Protein AF-A0AAE9J8Y3-F1 (afdb_monomer_lite)

Secondary structure (DSSP, 8-state):
-HHHHHHHHHHHHHHHHHHHTTS--SS-SSPPPPPPS----HHHHHHTS--------PPPPPP----S----GGGS-B-TTT--BPPPPPTT--TTSGGGG---EEE-TTT--EEEHHHHHHS-B-TTT--B-EE--

Radius of gyration: 31.89 Å; chains: 1; bounding box: 43×58×97 Å

Foldseek 3Di:
DVVVVVVVVVVVVVVVVVVVVVDPPPPPPDDPDDPDPDPADPVNVVPPPDPDDPPDPDDPDDPPPPPPPPPPLVNQQQALQPRHHDDDDDPPDDPPDPVVPQQFWWADPPPRGIHRPVRLVVVQADPVPRHGTGTDD

Structure (mmCIF, N/CA/C/O backbone):
data_AF-A0AAE9J8Y3-F1
#
_entry.id   AF-A0AAE9J8Y3-F1
#
loop_
_atom_site.group_PDB
_atom_site.id
_atom_site.type_symbol
_atom_site.label_atom_id
_atom_site.label_alt_id
_atom_site.label_comp_id
_atom_site.label_asym_id
_atom_site.label_entity_id
_atom_site.label_seq_id
_atom_site.pdbx_PDB_ins_code
_atom_site.Cartn_x
_atom_site.Cartn_y
_atom_site.Cartn_z
_atom_site.occupancy
_atom_site.B_iso_or_equiv
_atom_site.auth_seq_id
_atom_site.auth_comp_id
_atom_site.auth_asym_id
_atom_site.auth_atom_id
_atom_site.pdbx_PDB_model_num
ATOM 1 N N . MET A 1 1 ? -6.375 1.707 69.080 1.00 51.81 1 MET A N 1
ATOM 2 C CA . MET A 1 1 ? -6.000 1.671 67.647 1.00 51.81 1 MET A CA 1
ATOM 3 C C . MET A 1 1 ? -5.920 3.057 66.997 1.00 51.81 1 MET A C 1
ATOM 5 O O . MET A 1 1 ? -5.449 3.140 65.877 1.00 51.81 1 MET A O 1
ATOM 9 N N . GLU A 1 2 ? -6.289 4.149 67.676 1.00 51.41 2 GLU A N 1
ATOM 10 C CA . GLU A 1 2 ? -6.340 5.493 67.061 1.00 51.41 2 GLU A CA 1
ATOM 11 C C . GLU A 1 2 ? -4.981 6.212 66.965 1.00 51.41 2 GLU A C 1
ATOM 13 O O . GLU A 1 2 ? -4.792 7.070 66.106 1.00 51.41 2 GLU A O 1
ATOM 18 N N . LYS A 1 3 ? -4.003 5.838 67.804 1.00 56.31 3 LYS A N 1
ATOM 19 C CA . LYS A 1 3 ? -2.666 6.465 67.836 1.00 56.31 3 LYS A CA 1
ATOM 20 C C . LYS A 1 3 ? -1.824 6.169 66.585 1.00 56.31 3 LYS A C 1
ATOM 22 O O . LYS A 1 3 ? -1.035 7.005 66.171 1.00 56.31 3 LYS A O 1
ATOM 27 N N . ASN A 1 4 ? -2.038 5.012 65.955 1.00 57.34 4 ASN A N 1
ATOM 28 C CA . ASN A 1 4 ? -1.290 4.601 64.761 1.00 57.34 4 ASN A CA 1
ATOM 29 C C . ASN A 1 4 ? -1.776 5.315 63.488 1.00 57.34 4 ASN A C 1
ATOM 31 O O . ASN A 1 4 ? -0.993 5.526 62.571 1.00 57.34 4 ASN A O 1
ATOM 35 N N . LEU A 1 5 ? -3.052 5.714 63.440 1.00 57.72 5 LEU A N 1
ATOM 36 C CA . LEU A 1 5 ? -3.631 6.430 62.297 1.00 57.72 5 LEU A CA 1
ATOM 37 C C . LEU A 1 5 ? -3.144 7.883 62.220 1.00 57.72 5 LEU A C 1
ATOM 39 O O . LEU A 1 5 ? -2.864 8.372 61.131 1.00 57.72 5 LEU A O 1
ATOM 43 N N . HIS A 1 6 ? -2.986 8.545 63.370 1.00 59.19 6 HIS A N 1
ATOM 44 C CA . HIS A 1 6 ? -2.456 9.911 63.437 1.00 59.19 6 HIS A CA 1
ATOM 45 C C . HIS A 1 6 ? -0.973 9.962 63.038 1.00 59.19 6 HIS A C 1
ATOM 47 O O . HIS A 1 6 ? -0.586 10.815 62.251 1.00 59.19 6 HIS A O 1
ATOM 53 N N . SER A 1 7 ? -0.176 8.976 63.473 1.00 69.50 7 SER A N 1
ATOM 54 C CA . SER A 1 7 ? 1.237 8.858 63.079 1.00 69.50 7 SER A CA 1
ATOM 55 C C . SER A 1 7 ? 1.412 8.705 61.564 1.00 69.50 7 SER A C 1
ATOM 57 O O . SER A 1 7 ? 2.273 9.346 60.971 1.00 69.50 7 SER A O 1
ATOM 59 N N . ALA A 1 8 ? 0.571 7.888 60.921 1.00 73.81 8 ALA A N 1
ATOM 60 C CA . ALA A 1 8 ? 0.630 7.691 59.475 1.00 73.81 8 ALA A CA 1
ATOM 61 C C . ALA A 1 8 ? 0.223 8.955 58.698 1.00 73.81 8 ALA A C 1
ATOM 63 O O . ALA A 1 8 ? 0.839 9.283 57.686 1.00 73.81 8 ALA A O 1
ATOM 64 N N . ALA A 1 9 ? -0.788 9.687 59.175 1.00 78.00 9 ALA A N 1
ATOM 65 C CA . ALA A 1 9 ? -1.202 10.949 58.565 1.00 78.00 9 ALA A CA 1
ATOM 66 C C . ALA A 1 9 ? -0.095 12.016 58.643 1.00 78.00 9 ALA A C 1
ATOM 68 O O . ALA A 1 9 ? 0.169 12.697 57.650 1.00 78.00 9 ALA A O 1
ATOM 69 N N . ASP A 1 10 ? 0.600 12.106 59.779 1.00 80.00 10 ASP A N 1
ATOM 70 C CA . ASP A 1 10 ? 1.700 13.055 59.978 1.00 80.00 10 ASP A CA 1
ATOM 71 C C . ASP A 1 10 ? 2.908 12.734 59.082 1.00 80.00 10 ASP A C 1
ATOM 73 O O . ASP A 1 10 ? 3.530 13.633 58.506 1.00 80.00 10 ASP A O 1
ATOM 77 N N . GLU A 1 11 ? 3.219 11.449 58.897 1.00 81.38 11 GLU A N 1
ATOM 78 C CA . GLU A 1 11 ? 4.284 10.998 57.994 1.00 81.38 11 GLU A CA 1
ATOM 79 C C . GLU A 1 11 ? 3.963 11.293 56.523 1.00 81.38 11 GLU A C 1
ATOM 81 O O . GLU A 1 11 ? 4.821 11.797 55.791 1.00 81.38 11 GLU A O 1
ATOM 86 N N . ILE A 1 12 ? 2.717 11.060 56.098 1.00 84.69 12 ILE A N 1
ATOM 87 C CA . ILE A 1 12 ? 2.255 11.378 54.738 1.00 84.69 12 ILE A CA 1
ATOM 88 C C . ILE A 1 12 ? 2.316 12.891 54.492 1.00 84.69 12 ILE A C 1
ATOM 90 O O . ILE A 1 12 ? 2.825 13.332 53.458 1.00 84.69 12 ILE A O 1
ATOM 94 N N . GLN A 1 13 ? 1.874 13.704 55.453 1.00 84.19 13 GLN A N 1
ATOM 95 C CA . GLN A 1 13 ? 1.909 15.163 55.341 1.00 84.19 13 GLN A CA 1
ATOM 96 C C . GLN A 1 13 ? 3.350 15.698 55.261 1.00 84.19 13 GLN A C 1
ATOM 98 O O . GLN A 1 13 ? 3.654 16.634 54.507 1.00 84.19 13 GLN A O 1
ATOM 103 N N . LYS A 1 14 ? 4.274 15.074 55.995 1.00 86.06 14 LYS A N 1
ATOM 104 C CA . LYS A 1 14 ? 5.701 15.405 55.949 1.00 86.06 14 LYS A CA 1
ATOM 105 C C . LYS A 1 14 ? 6.338 15.024 54.608 1.00 86.06 14 LYS A C 1
ATOM 107 O O . LYS A 1 14 ? 7.130 15.798 54.066 1.00 86.06 14 LYS A O 1
ATOM 112 N N . ALA A 1 15 ? 5.965 13.880 54.038 1.00 83.31 15 ALA A N 1
ATOM 113 C CA . ALA A 1 15 ? 6.430 13.473 52.714 1.00 83.31 15 ALA A CA 1
ATOM 114 C C . ALA A 1 15 ? 5.927 14.433 51.622 1.00 83.31 15 ALA A C 1
ATOM 116 O O . ALA A 1 15 ? 6.715 14.898 50.798 1.00 83.31 15 ALA A O 1
ATOM 117 N N . LEU A 1 16 ? 4.644 14.806 51.661 1.00 83.50 16 LEU A N 1
ATOM 118 C CA . LEU A 1 16 ? 4.046 15.727 50.691 1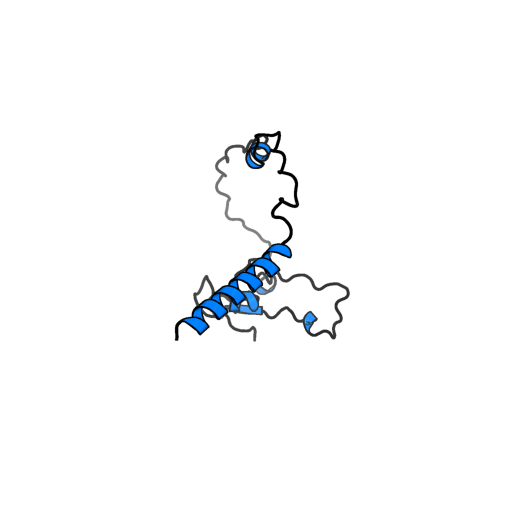.00 83.50 16 LEU A CA 1
ATOM 119 C C . LEU A 1 16 ? 4.668 17.125 50.745 1.00 83.50 16 LEU A C 1
ATOM 121 O O . LEU A 1 16 ? 5.009 17.680 49.703 1.00 83.50 16 LEU A O 1
ATOM 125 N N . SER A 1 17 ? 4.882 17.676 51.942 1.00 82.19 17 SER A N 1
ATOM 126 C CA . SER A 1 17 ? 5.546 18.981 52.089 1.00 82.19 17 SER A CA 1
ATOM 127 C C . SER A 1 17 ? 6.996 18.966 51.592 1.00 82.19 17 SER A C 1
ATOM 129 O O . SER A 1 17 ? 7.428 19.920 50.945 1.00 82.19 17 SER A O 1
ATOM 131 N N . SER A 1 18 ? 7.721 17.862 51.803 1.00 82.00 18 SER A N 1
ATOM 132 C CA . SER A 1 18 ? 9.089 17.697 51.292 1.00 82.00 18 SER A CA 1
ATOM 133 C C . SER A 1 18 ? 9.133 17.619 49.762 1.00 82.00 18 SER A C 1
ATOM 135 O O . SER A 1 18 ? 10.025 18.195 49.146 1.00 82.00 18 SER A O 1
ATOM 137 N N . VAL A 1 19 ? 8.162 16.947 49.135 1.00 80.69 19 VAL A N 1
ATOM 138 C CA . VAL A 1 19 ? 8.073 16.839 47.669 1.00 80.69 19 VAL A CA 1
ATOM 139 C C . VAL A 1 19 ? 7.649 18.164 47.041 1.00 80.69 19 VAL A C 1
ATOM 141 O O . VAL A 1 19 ? 8.230 18.573 46.041 1.00 80.69 19 VAL A O 1
ATOM 144 N N . MET A 1 20 ? 6.686 18.874 47.636 1.00 78.56 20 MET A N 1
ATOM 145 C CA . MET A 1 20 ? 6.228 20.168 47.115 1.00 78.56 20 MET A CA 1
ATOM 146 C C . MET A 1 20 ? 7.336 21.227 47.097 1.00 78.56 20 MET A C 1
ATOM 148 O O . MET A 1 20 ? 7.366 22.040 46.180 1.00 78.56 20 MET A O 1
ATOM 152 N N . ALA A 1 21 ? 8.268 21.189 48.053 1.00 74.31 21 ALA A N 1
ATOM 153 C CA . ALA A 1 21 ? 9.429 22.083 48.078 1.00 74.31 21 ALA A CA 1
ATOM 154 C C . ALA A 1 21 ? 10.449 21.809 46.952 1.00 74.31 21 ALA A C 1
ATOM 156 O O . ALA A 1 21 ? 11.282 22.665 46.660 1.00 74.31 21 ALA A O 1
ATOM 157 N N . LEU A 1 22 ? 10.399 20.624 46.333 1.00 74.56 22 LEU A N 1
ATOM 158 C CA . LEU A 1 22 ? 11.269 20.221 45.224 1.00 74.56 22 LEU A CA 1
ATOM 159 C C . LEU A 1 22 ? 10.625 20.451 43.854 1.00 74.56 22 LEU A C 1
ATOM 161 O O . LEU A 1 22 ? 11.301 20.320 42.832 1.00 74.56 22 LEU A O 1
ATOM 165 N N . LEU A 1 23 ? 9.330 20.774 43.814 1.00 75.00 23 LEU A N 1
ATOM 166 C CA . LEU A 1 23 ? 8.663 21.087 42.562 1.00 75.00 23 LEU A CA 1
ATOM 167 C C . LEU A 1 23 ? 9.115 22.478 42.100 1.00 75.00 23 LEU A C 1
ATOM 169 O O . LEU A 1 23 ? 9.025 23.435 42.871 1.00 75.00 23 LEU A O 1
ATOM 173 N N . PRO A 1 24 ? 9.607 22.615 40.857 1.00 70.81 24 PRO A N 1
ATOM 174 C CA . PRO A 1 24 ? 9.958 23.917 40.315 1.00 70.81 24 PRO A CA 1
ATOM 175 C C . PRO A 1 24 ? 8.725 24.822 40.376 1.00 70.81 24 PRO A C 1
ATOM 177 O O . PRO A 1 24 ? 7.627 24.396 40.007 1.00 70.81 24 PRO A O 1
ATOM 180 N N . ASN A 1 25 ? 8.914 26.046 40.885 1.00 66.75 25 ASN A N 1
ATOM 181 C CA . ASN A 1 25 ? 7.862 27.053 41.013 1.00 66.75 25 ASN A CA 1
ATOM 182 C C . ASN A 1 25 ? 7.005 27.068 39.745 1.00 66.75 25 ASN A C 1
ATOM 184 O O . ASN A 1 25 ? 7.537 27.128 38.637 1.00 66.75 25 ASN A O 1
ATOM 188 N N . SER A 1 26 ? 5.683 27.032 39.911 1.00 62.16 26 SER A N 1
ATOM 189 C CA . SER A 1 26 ? 4.695 27.032 38.826 1.00 62.16 26 SER A CA 1
ATOM 190 C C . SER A 1 26 ? 4.622 28.372 38.081 1.00 62.16 26 SER A C 1
ATOM 192 O O . SER A 1 26 ? 3.558 28.761 37.598 1.00 62.16 26 SER A O 1
ATOM 194 N N . GLU A 1 27 ? 5.723 29.117 38.026 1.00 66.50 27 GLU A N 1
ATOM 195 C CA . GLU A 1 27 ? 5.860 30.201 37.078 1.00 66.50 27 GLU A CA 1
ATOM 196 C C . GLU A 1 27 ? 6.043 29.575 35.696 1.00 66.50 27 GLU A C 1
ATOM 198 O O . GLU A 1 27 ? 6.907 28.711 35.510 1.00 66.50 27 GLU A O 1
ATOM 203 N N . PRO A 1 28 ? 5.213 29.950 34.711 1.00 65.06 28 PRO A N 1
ATOM 204 C CA . PRO A 1 28 ? 5.388 29.450 33.364 1.00 65.06 28 PRO A CA 1
ATOM 205 C C . PRO A 1 28 ? 6.797 29.820 32.892 1.00 65.06 28 PRO A C 1
ATOM 207 O O . PRO A 1 28 ? 7.128 30.992 32.737 1.00 65.06 28 PRO A O 1
ATOM 210 N N . SER A 1 29 ? 7.617 28.797 32.637 1.00 66.94 29 SER A N 1
ATOM 211 C CA . SER A 1 29 ? 8.993 28.911 32.127 1.00 66.94 29 SER A CA 1
ATOM 212 C C . SER A 1 29 ? 9.094 29.711 30.822 1.00 66.94 29 SER A C 1
ATOM 214 O O . SER A 1 29 ? 10.196 30.064 30.402 1.00 66.94 29 SER A O 1
ATOM 216 N N . LEU A 1 30 ? 7.966 29.971 30.161 1.00 69.12 30 LEU A N 1
ATOM 217 C CA . LEU A 1 30 ? 7.897 30.636 28.877 1.00 69.12 30 LEU A CA 1
ATOM 218 C C . LEU A 1 30 ? 7.054 31.910 28.992 1.00 69.12 30 LEU A C 1
ATOM 220 O O . LEU A 1 30 ? 5.952 31.869 29.548 1.00 69.12 30 LEU A O 1
ATOM 224 N N . PRO A 1 31 ? 7.529 33.037 28.432 1.00 76.06 31 PRO A N 1
ATOM 225 C CA . PRO A 1 31 ? 6.740 34.255 28.382 1.00 76.06 31 PRO A CA 1
ATOM 226 C C . PRO A 1 31 ? 5.428 34.010 27.617 1.00 76.06 31 PRO A C 1
ATOM 228 O O . PRO A 1 31 ? 5.415 33.234 26.652 1.00 76.06 31 PRO A O 1
ATOM 231 N N . PRO A 1 32 ? 4.328 34.692 27.989 1.00 73.50 32 PRO A N 1
ATOM 232 C CA . PRO A 1 32 ? 3.073 34.615 27.256 1.00 73.50 32 PRO A CA 1
ATOM 233 C C . PRO A 1 32 ? 3.299 34.899 25.772 1.00 73.50 32 PRO A C 1
ATOM 235 O O . PRO A 1 32 ? 3.885 35.919 25.392 1.00 73.50 32 PRO A O 1
ATOM 238 N N . ARG A 1 33 ? 2.835 33.980 24.922 1.00 72.06 33 ARG A N 1
ATOM 239 C CA . ARG A 1 33 ? 2.942 34.114 23.470 1.00 72.06 33 ARG A CA 1
ATOM 240 C C . ARG A 1 33 ? 2.265 35.419 23.049 1.00 72.06 33 ARG A C 1
ATOM 242 O O . ARG A 1 33 ? 1.072 35.598 23.287 1.00 72.06 33 ARG A O 1
ATOM 249 N N . ARG A 1 34 ? 3.016 36.330 22.418 1.00 73.31 34 ARG A N 1
ATOM 250 C CA . ARG A 1 34 ? 2.431 37.552 21.849 1.00 73.31 34 ARG A CA 1
ATOM 251 C C . ARG A 1 34 ? 1.350 37.160 20.835 1.00 73.31 34 ARG A C 1
ATOM 253 O O . ARG A 1 34 ? 1.610 36.280 20.008 1.00 73.31 34 ARG A O 1
ATOM 260 N N . PRO A 1 35 ? 0.160 37.783 20.877 1.00 67.31 35 PRO A N 1
ATOM 261 C CA . PRO A 1 35 ? -0.849 37.545 19.860 1.00 67.31 35 PRO A CA 1
ATOM 262 C C . PRO A 1 35 ? -0.297 37.958 18.492 1.00 67.31 35 PRO A C 1
ATOM 264 O O . PRO A 1 35 ? 0.403 38.965 18.367 1.00 67.31 35 PRO A O 1
ATOM 267 N N . SER A 1 36 ? -0.609 37.158 17.473 1.00 63.34 36 SER A N 1
ATOM 268 C CA . SER A 1 36 ? -0.350 37.489 16.072 1.00 63.34 36 SER A CA 1
ATOM 269 C C . SER A 1 36 ? -0.917 38.878 15.760 1.00 63.34 36 SER A C 1
ATOM 271 O O . SER A 1 36 ? -2.102 39.117 15.989 1.00 63.34 36 SER A O 1
ATOM 273 N N . SER A 1 37 ? -0.094 39.799 15.245 1.00 66.62 37 SER A N 1
ATOM 274 C CA . SER A 1 37 ? -0.564 41.126 14.812 1.00 6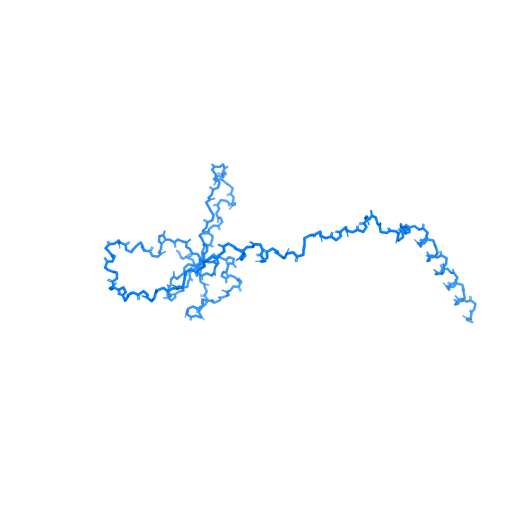6.62 37 SER A CA 1
ATOM 275 C C . SER A 1 37 ? -1.468 41.041 13.579 1.00 66.62 37 SER A C 1
ATOM 277 O O . SER A 1 37 ? -2.260 41.946 13.316 1.00 66.62 37 SER A O 1
ATOM 279 N N . THR A 1 38 ? -1.379 39.941 12.833 1.00 64.06 38 THR A N 1
ATOM 280 C CA . THR A 1 38 ? -2.168 39.685 11.637 1.00 64.06 38 THR A CA 1
ATOM 281 C C . THR A 1 38 ? -3.375 38.818 11.989 1.00 64.06 38 THR A C 1
ATOM 283 O O . THR A 1 38 ? -3.252 37.702 12.493 1.00 64.06 38 THR A O 1
ATOM 286 N N . LYS A 1 39 ? -4.571 39.357 11.720 1.00 69.00 39 LYS A N 1
ATOM 287 C CA . LYS A 1 39 ? -5.867 38.670 11.878 1.00 69.00 39 LYS A CA 1
ATOM 288 C C . LYS A 1 39 ? -6.206 37.745 10.701 1.00 69.00 39 LYS A C 1
ATOM 290 O O . LYS A 1 39 ? -7.300 37.197 10.664 1.00 69.00 39 LYS A O 1
ATOM 295 N N . CYS A 1 40 ? -5.307 37.607 9.730 1.00 70.50 40 CYS A N 1
ATOM 296 C CA . CYS A 1 40 ? -5.533 36.780 8.553 1.00 70.50 40 CYS A CA 1
ATOM 297 C C . CYS A 1 40 ? -5.070 35.358 8.845 1.00 70.50 40 CYS A C 1
ATOM 299 O O . CYS A 1 40 ? -3.916 35.139 9.223 1.00 70.50 40 CYS A O 1
ATOM 301 N N . SER A 1 41 ? -5.959 34.390 8.659 1.00 79.44 41 SER A N 1
ATOM 302 C CA . SER A 1 41 ? -5.561 32.990 8.693 1.00 79.44 41 SER A CA 1
ATOM 303 C C . SER A 1 41 ? -4.692 32.667 7.473 1.00 79.44 41 SER A C 1
ATOM 305 O O . SER A 1 41 ? -4.776 33.327 6.435 1.00 79.44 41 SER A O 1
ATOM 307 N N . ALA A 1 42 ? -3.881 31.610 7.560 1.00 74.38 42 ALA A N 1
ATOM 308 C CA . ALA A 1 42 ? -3.135 31.110 6.402 1.00 74.38 42 ALA A CA 1
ATOM 309 C C . ALA A 1 42 ? -4.065 30.821 5.206 1.00 74.38 42 ALA A C 1
ATOM 311 O O . ALA A 1 42 ? -3.698 31.046 4.057 1.00 74.38 42 ALA A O 1
ATOM 312 N N . ARG A 1 43 ? -5.304 30.388 5.482 1.00 76.75 43 ARG A N 1
ATOM 313 C CA . ARG A 1 43 ? -6.340 30.168 4.470 1.00 76.75 43 ARG A CA 1
ATOM 314 C C . ARG A 1 43 ? -6.733 31.466 3.755 1.00 76.75 43 ARG A C 1
ATOM 316 O O . ARG A 1 43 ? -6.889 31.441 2.539 1.00 76.75 43 ARG A O 1
ATOM 323 N N . ASP A 1 44 ? -6.840 32.584 4.471 1.00 76.19 44 ASP A N 1
ATOM 324 C CA . ASP A 1 44 ? -7.184 33.885 3.876 1.00 76.19 44 ASP A CA 1
ATOM 325 C C . ASP A 1 44 ? -6.071 34.397 2.952 1.00 76.19 44 ASP A C 1
ATOM 327 O O . ASP A 1 44 ? -6.352 34.897 1.866 1.00 76.19 44 ASP A O 1
ATOM 331 N N . VAL A 1 45 ? -4.806 34.210 3.350 1.00 77.44 45 VAL A N 1
ATOM 332 C CA . VAL A 1 45 ? -3.633 34.575 2.534 1.00 77.44 45 VAL A CA 1
ATOM 333 C C . VAL A 1 45 ? -3.538 33.716 1.273 1.00 77.44 45 VAL A C 1
ATOM 335 O O . VAL A 1 45 ? -3.240 34.223 0.198 1.00 77.44 45 VAL A O 1
ATOM 338 N N . MET A 1 46 ? -3.811 32.414 1.375 1.00 77.06 46 MET A N 1
ATOM 339 C CA . MET A 1 46 ? -3.774 31.534 0.203 1.00 77.06 46 MET A CA 1
ATOM 340 C C . MET A 1 46 ? -4.920 31.825 -0.774 1.00 77.06 46 MET A C 1
ATOM 342 O O . MET A 1 46 ? -4.728 31.765 -1.986 1.00 77.06 46 MET A O 1
ATOM 346 N N . ASN A 1 47 ? -6.098 32.193 -0.269 1.00 74.50 47 ASN A N 1
ATOM 347 C CA . ASN A 1 47 ? -7.268 32.442 -1.108 1.00 74.50 47 ASN A CA 1
ATOM 348 C C . ASN A 1 47 ? -7.292 33.839 -1.754 1.00 74.50 47 ASN A C 1
ATOM 350 O O . ASN A 1 47 ? -8.039 34.030 -2.712 1.00 74.50 47 ASN A O 1
ATOM 354 N N . SER A 1 48 ? -6.491 34.811 -1.297 1.00 72.31 48 SER A N 1
ATOM 355 C CA . SER A 1 48 ? -6.525 36.186 -1.832 1.00 72.31 48 SER A CA 1
ATOM 356 C C . SER A 1 48 ? -6.074 36.301 -3.293 1.00 72.31 48 SER A C 1
ATOM 358 O O . SER A 1 48 ? -6.454 37.251 -3.978 1.00 72.31 48 SER A O 1
ATOM 360 N N . HIS A 1 49 ? -5.287 35.341 -3.785 1.00 65.00 49 HIS A N 1
ATOM 361 C CA . HIS A 1 49 ? -4.740 35.347 -5.149 1.00 65.00 49 HIS A CA 1
ATOM 362 C C . HIS A 1 49 ? -5.293 34.234 -6.045 1.00 65.00 49 HIS A C 1
ATOM 364 O O . HIS A 1 49 ? -5.003 34.200 -7.241 1.00 65.00 49 HIS A O 1
ATOM 370 N N . ILE A 1 50 ? -6.118 33.342 -5.497 1.00 69.62 50 ILE A N 1
ATOM 371 C CA . ILE A 1 50 ? -6.682 32.219 -6.238 1.00 69.62 50 ILE A CA 1
ATOM 372 C C . ILE A 1 50 ? -7.936 32.697 -6.986 1.00 69.62 50 ILE A C 1
ATOM 374 O O . ILE A 1 50 ? -9.060 32.653 -6.492 1.00 69.62 50 ILE A O 1
ATOM 378 N N . ARG A 1 51 ? -7.744 33.173 -8.219 1.00 67.25 51 ARG A N 1
ATOM 379 C CA . ARG A 1 51 ? -8.827 33.281 -9.206 1.00 67.25 51 ARG A CA 1
ATOM 380 C C . ARG A 1 51 ? -8.938 31.947 -9.937 1.00 67.25 51 ARG A C 1
ATOM 382 O O . ARG A 1 51 ? -8.338 31.767 -10.992 1.00 67.25 51 ARG A O 1
ATOM 389 N N . LEU A 1 52 ? -9.660 30.989 -9.351 1.00 68.00 52 LEU A N 1
ATOM 390 C CA . LEU A 1 52 ? -10.027 29.775 -10.082 1.00 68.00 52 LEU A CA 1
ATOM 391 C C . LEU A 1 52 ? -11.023 30.176 -11.164 1.00 68.00 52 LEU A C 1
ATOM 393 O O . LEU A 1 52 ? -12.171 30.503 -10.868 1.00 68.00 52 LEU A O 1
ATOM 397 N N . GLU A 1 53 ? -10.572 30.168 -12.414 1.00 71.19 53 GLU A N 1
ATOM 398 C CA . GLU A 1 53 ? -11.473 30.262 -13.554 1.00 71.19 53 GLU A CA 1
ATOM 399 C C . GLU A 1 53 ? -12.534 29.151 -13.438 1.00 71.19 53 GLU A C 1
ATOM 401 O O . GLU A 1 53 ? -12.182 27.989 -13.188 1.00 71.19 53 GLU A O 1
ATOM 406 N N . PRO A 1 54 ? -13.834 29.468 -13.594 1.00 64.62 54 PRO A N 1
ATOM 407 C CA . PRO A 1 54 ? -14.880 28.458 -13.605 1.00 64.62 54 PRO A CA 1
ATOM 408 C C . PRO A 1 54 ? -14.544 27.405 -14.657 1.00 64.62 54 PRO A C 1
ATOM 410 O O . PRO A 1 54 ? -14.281 27.749 -15.814 1.00 64.62 54 PRO A O 1
ATOM 413 N N . ARG A 1 55 ? -14.533 26.121 -14.265 1.00 63.31 55 ARG A N 1
ATOM 414 C CA . ARG A 1 55 ? -14.276 25.012 -15.192 1.00 63.31 55 ARG A CA 1
ATOM 415 C C . ARG A 1 55 ? -15.207 25.164 -16.391 1.00 63.31 55 ARG A C 1
ATOM 417 O O . ARG A 1 55 ? -16.414 24.959 -16.277 1.00 63.31 55 ARG A O 1
ATOM 424 N N . ARG A 1 56 ? -14.648 25.518 -17.550 1.00 62.41 56 ARG A N 1
ATOM 425 C CA . ARG A 1 56 ? -15.362 25.385 -18.817 1.00 62.41 56 ARG A CA 1
ATOM 426 C C . ARG A 1 56 ? -15.641 23.900 -18.974 1.00 62.41 56 ARG A C 1
ATOM 428 O O . ARG A 1 56 ? -14.705 23.109 -18.888 1.00 62.41 56 ARG A O 1
ATOM 435 N N . TYR A 1 57 ? -16.910 23.534 -19.143 1.00 59.91 57 TYR A N 1
ATOM 436 C CA . TYR A 1 57 ? -17.305 22.167 -19.460 1.00 59.91 57 TYR A CA 1
ATOM 437 C C . TYR A 1 57 ? -16.408 21.663 -20.592 1.00 59.91 57 TYR A C 1
ATOM 439 O O . TYR A 1 57 ? -16.435 22.199 -21.703 1.00 59.91 57 TYR A O 1
ATOM 447 N N . SER A 1 58 ? -15.539 20.703 -20.279 1.00 61.84 58 SER A N 1
ATOM 448 C CA . SER A 1 58 ? -14.666 20.078 -21.259 1.00 61.84 58 SER A CA 1
ATOM 449 C C . SER A 1 58 ? -15.553 19.456 -22.331 1.00 61.84 58 SER A C 1
ATOM 451 O O . SER A 1 58 ? -16.545 18.795 -22.016 1.00 61.84 58 SER A O 1
ATOM 453 N N . ARG A 1 59 ? -15.211 19.663 -23.609 1.00 64.31 59 ARG A N 1
ATOM 454 C CA . ARG A 1 59 ? -15.799 18.850 -24.680 1.00 64.31 59 ARG A CA 1
ATOM 455 C C . ARG A 1 59 ? -15.584 17.370 -24.337 1.00 64.31 59 ARG A C 1
ATOM 457 O O . ARG A 1 59 ? -14.543 17.058 -23.755 1.00 64.31 59 ARG A O 1
ATOM 464 N N . PRO A 1 60 ? -16.511 16.471 -24.711 1.00 60.25 60 PRO A N 1
ATOM 465 C CA . PRO A 1 60 ? -16.263 15.041 -24.611 1.00 60.25 60 PRO A CA 1
ATOM 466 C C . PRO A 1 60 ? -14.937 14.737 -25.311 1.00 60.25 60 PRO A C 1
ATOM 468 O O . PRO A 1 60 ? -14.794 15.018 -26.504 1.00 60.25 60 PRO A O 1
ATOM 471 N N . CYS A 1 61 ? -13.949 14.242 -24.564 1.00 52.81 61 CYS A N 1
ATOM 472 C CA . CYS A 1 61 ? -12.749 13.701 -25.180 1.00 52.81 61 CYS A CA 1
ATOM 473 C C . CYS A 1 61 ? -13.190 12.541 -26.082 1.00 52.81 61 CYS A C 1
ATOM 475 O O . CYS A 1 61 ? -13.938 11.678 -25.609 1.00 52.81 61 CYS A O 1
ATOM 477 N N . PRO A 1 62 ? -12.760 12.482 -27.354 1.00 60.44 62 PRO A N 1
ATOM 478 C CA . PRO A 1 62 ? -12.825 11.223 -28.078 1.00 60.44 62 PRO A CA 1
ATOM 479 C C . PRO A 1 62 ? -12.037 10.171 -27.278 1.00 60.44 62 PRO A C 1
ATOM 481 O O . PRO A 1 62 ? -11.098 10.543 -26.565 1.00 60.44 62 PRO A O 1
ATOM 484 N N . PRO A 1 63 ? -12.412 8.881 -27.344 1.00 56.75 63 PRO A N 1
ATOM 485 C CA . PRO A 1 63 ? -11.658 7.836 -26.666 1.00 56.75 63 PRO A CA 1
ATOM 486 C C . PRO A 1 63 ? -10.197 7.950 -27.098 1.00 56.75 63 PRO A C 1
ATOM 488 O O . PRO A 1 63 ? -9.900 7.916 -28.292 1.00 56.75 63 PRO A O 1
ATOM 491 N N . SER A 1 64 ? -9.301 8.163 -26.131 1.00 51.06 64 SER A N 1
ATOM 492 C CA . SER A 1 64 ? -7.867 8.213 -26.385 1.00 51.06 64 SER A CA 1
ATOM 493 C C . 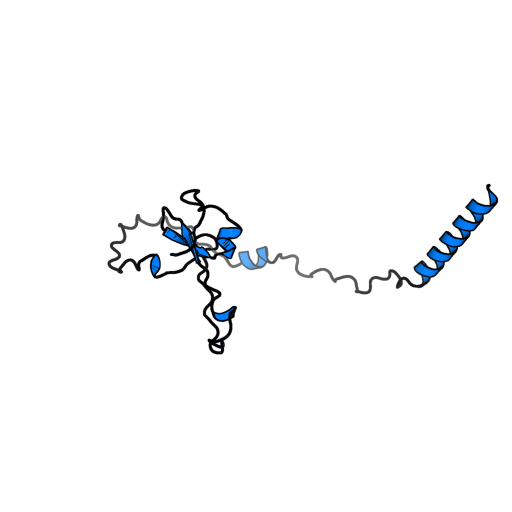SER A 1 64 ? -7.458 6.909 -27.054 1.00 51.06 64 SER A C 1
ATOM 495 O O . SER A 1 64 ? -7.349 5.878 -26.397 1.00 51.06 64 SER A O 1
ATOM 497 N N . THR A 1 65 ? -7.183 6.952 -28.353 1.00 52.19 65 THR A N 1
ATOM 498 C CA . THR A 1 65 ? -6.400 5.919 -29.029 1.00 52.19 65 THR A CA 1
ATOM 499 C C . THR A 1 65 ? -4.939 6.159 -28.668 1.00 52.19 65 THR A C 1
ATOM 501 O O . THR A 1 65 ? -4.139 6.602 -29.491 1.00 52.19 65 THR A O 1
ATOM 504 N N . SER A 1 66 ? -4.608 5.973 -27.389 1.00 49.91 66 SER A N 1
ATOM 505 C CA . SER A 1 66 ? -3.216 5.912 -26.972 1.00 49.91 66 SER A CA 1
ATOM 506 C C . SER A 1 66 ? -2.626 4.659 -27.608 1.00 49.91 66 SER A C 1
ATOM 508 O O . SER A 1 66 ? -3.006 3.549 -27.258 1.00 49.91 66 SER A O 1
ATOM 510 N N . LEU A 1 67 ? -1.741 4.850 -28.585 1.00 56.38 67 LEU A N 1
ATOM 511 C CA . LEU A 1 67 ? -0.901 3.791 -29.149 1.00 56.38 67 LEU A CA 1
ATOM 512 C C . LEU A 1 67 ? 0.331 3.523 -28.272 1.00 56.38 67 LEU A C 1
ATOM 514 O O . LEU A 1 67 ? 1.189 2.734 -28.660 1.00 56.38 67 LEU A O 1
ATOM 518 N N . ALA A 1 68 ? 0.448 4.196 -27.119 1.00 50.56 68 ALA A N 1
ATOM 519 C CA . ALA A 1 68 ? 1.466 3.847 -26.146 1.00 50.56 68 ALA A CA 1
ATOM 520 C C . ALA A 1 68 ? 1.221 2.390 -25.731 1.00 50.56 68 ALA A C 1
ATOM 522 O O . ALA A 1 68 ? 0.086 2.072 -25.355 1.00 50.56 68 ALA A O 1
ATOM 523 N N . PRO A 1 69 ? 2.234 1.509 -25.813 1.00 47.16 69 PRO A N 1
ATOM 524 C CA . PRO A 1 69 ? 2.134 0.185 -25.229 1.00 47.16 69 PRO A CA 1
ATOM 525 C C . PRO A 1 69 ? 1.664 0.373 -23.793 1.00 47.16 69 PRO A C 1
ATOM 527 O O . PRO A 1 69 ? 2.257 1.158 -23.050 1.00 47.16 69 PRO A O 1
ATOM 530 N N . LEU A 1 70 ? 0.559 -0.274 -23.425 1.00 48.03 70 LEU A N 1
ATOM 531 C CA . LEU A 1 70 ? 0.216 -0.406 -22.021 1.00 48.03 70 LEU A CA 1
ATOM 532 C C . LEU A 1 70 ? 1.388 -1.165 -21.415 1.00 48.03 70 LEU A C 1
ATOM 534 O O . LEU A 1 70 ? 1.540 -2.356 -21.673 1.00 48.03 70 LEU A O 1
ATOM 538 N N . VAL A 1 71 ? 2.254 -0.436 -20.713 1.00 45.91 71 VAL A N 1
ATOM 539 C CA . VAL A 1 71 ? 3.271 -1.024 -19.851 1.00 45.91 71 VAL A CA 1
ATOM 540 C C . VAL A 1 71 ? 2.507 -2.033 -18.991 1.00 45.91 71 VAL A C 1
ATOM 542 O O . VAL A 1 71 ? 1.534 -1.621 -18.343 1.00 45.91 71 VAL A O 1
ATOM 545 N N . PRO A 1 72 ? 2.816 -3.341 -19.076 1.00 49.12 72 PRO A N 1
ATOM 546 C CA . PRO A 1 72 ? 2.174 -4.349 -18.249 1.00 49.12 72 PRO A CA 1
ATOM 547 C C . PRO A 1 72 ? 2.144 -3.844 -16.809 1.00 49.12 72 PRO A C 1
ATOM 549 O O . PRO A 1 72 ? 3.131 -3.292 -16.336 1.00 49.12 72 PRO A O 1
ATOM 552 N N . ILE A 1 73 ? 1.023 -3.994 -16.104 1.00 49.66 73 ILE A N 1
ATOM 553 C CA . ILE A 1 73 ? 0.893 -3.532 -14.705 1.00 49.66 73 ILE A CA 1
ATOM 554 C C . ILE A 1 73 ? 2.017 -4.128 -13.831 1.00 49.66 73 ILE A C 1
ATOM 556 O O . ILE A 1 73 ? 2.475 -3.515 -12.876 1.00 49.66 73 ILE A O 1
ATOM 560 N N . ASN A 1 74 ? 2.523 -5.286 -14.245 1.00 50.03 74 ASN A N 1
ATOM 561 C CA . ASN A 1 74 ? 3.671 -6.024 -13.739 1.00 50.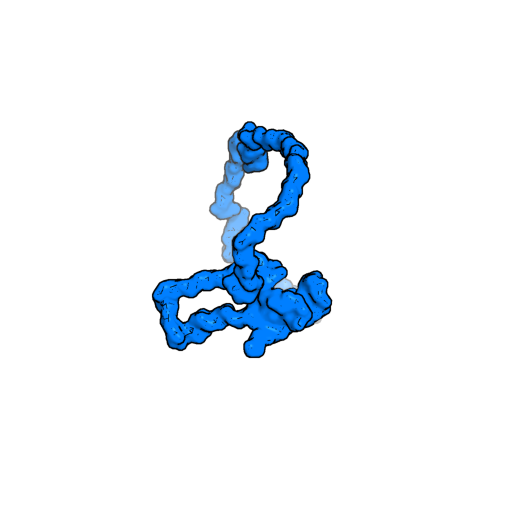03 74 ASN A CA 1
ATOM 562 C C . ASN A 1 74 ? 4.992 -5.222 -13.763 1.00 50.03 74 ASN A C 1
ATOM 564 O O . ASN A 1 74 ? 5.882 -5.505 -12.971 1.00 50.03 74 ASN A O 1
ATOM 568 N N . GLU A 1 75 ? 5.139 -4.258 -14.675 1.00 54.91 75 GLU A N 1
ATOM 569 C CA . GLU A 1 75 ? 6.339 -3.425 -14.853 1.00 54.91 75 GLU A CA 1
ATOM 570 C C . GLU A 1 75 ? 6.269 -2.106 -14.060 1.00 54.91 75 GLU A C 1
ATOM 572 O O . GLU A 1 75 ? 7.267 -1.396 -13.948 1.00 54.91 75 GLU A O 1
ATOM 577 N N . LEU A 1 76 ? 5.111 -1.779 -13.473 1.00 55.09 76 LEU A N 1
ATOM 578 C CA . LEU A 1 76 ? 4.931 -0.635 -12.581 1.00 55.09 76 LEU A CA 1
ATOM 579 C C . LEU A 1 76 ? 4.542 -1.166 -11.201 1.00 55.09 76 LEU A C 1
ATOM 581 O O . LEU A 1 76 ? 3.360 -1.257 -10.873 1.00 55.09 76 LEU A O 1
ATOM 585 N N . SER A 1 77 ? 5.537 -1.529 -10.391 1.00 68.81 77 SER A N 1
ATOM 586 C CA . SER A 1 77 ? 5.354 -1.965 -9.001 1.00 68.81 77 SER A CA 1
ATOM 587 C C . SER A 1 77 ? 4.897 -0.792 -8.123 1.00 68.81 77 SER A C 1
ATOM 589 O O . SER A 1 77 ? 5.667 -0.213 -7.359 1.00 68.81 77 SER A O 1
ATOM 591 N N . ILE A 1 78 ? 3.636 -0.391 -8.289 1.00 83.00 78 ILE A N 1
ATOM 592 C CA . ILE A 1 78 ? 2.932 0.591 -7.465 1.00 83.00 78 ILE A CA 1
ATOM 593 C C . ILE A 1 78 ? 1.976 -0.184 -6.570 1.00 83.00 78 ILE A C 1
ATOM 595 O O . ILE A 1 78 ? 1.137 -0.946 -7.051 1.00 83.00 78 ILE A O 1
ATOM 599 N N . CYS A 1 79 ? 2.060 0.028 -5.264 1.00 85.88 79 CYS A N 1
ATOM 600 C CA . CYS A 1 79 ? 1.199 -0.642 -4.306 1.00 85.88 79 CYS A CA 1
ATOM 601 C C . CYS A 1 79 ? -0.267 -0.230 -4.481 1.00 85.88 79 CYS A C 1
ATOM 603 O O . CYS A 1 79 ? -0.620 0.942 -4.379 1.00 85.88 79 CYS A O 1
ATOM 605 N N . ALA A 1 80 ? -1.158 -1.206 -4.654 1.00 86.06 80 ALA A N 1
ATOM 606 C CA . ALA A 1 80 ? -2.597 -0.992 -4.803 1.00 86.06 80 ALA A CA 1
ATOM 607 C C . ALA A 1 80 ? -3.295 -0.460 -3.533 1.00 86.06 80 ALA A C 1
ATOM 609 O O . ALA A 1 80 ? -4.486 -0.153 -3.573 1.00 86.06 80 ALA A O 1
ATOM 610 N N . ILE A 1 81 ? -2.575 -0.375 -2.408 1.00 86.69 81 ILE A N 1
ATOM 611 C CA . ILE A 1 81 ? -3.092 0.095 -1.117 1.00 86.69 81 ILE A CA 1
ATOM 612 C C . ILE A 1 81 ? -2.644 1.536 -0.844 1.00 86.69 81 ILE A C 1
ATOM 614 O O . ILE A 1 81 ? -3.494 2.404 -0.666 1.00 86.69 81 ILE A O 1
ATOM 618 N N . CYS A 1 82 ? -1.332 1.807 -0.819 1.00 89.00 82 CYS A N 1
ATOM 619 C CA . CYS A 1 82 ? -0.809 3.154 -0.548 1.00 89.00 82 CYS A CA 1
ATOM 620 C C . CYS A 1 82 ? -0.615 4.011 -1.806 1.00 89.00 82 CYS A C 1
ATOM 622 O O . CYS A 1 82 ? -0.434 5.217 -1.681 1.00 89.00 82 CYS A O 1
ATOM 624 N N . LEU A 1 83 ? -0.711 3.419 -3.003 1.00 87.38 83 LEU A N 1
ATOM 625 C CA . LEU A 1 83 ? -0.517 4.084 -4.298 1.00 87.38 83 LEU A CA 1
ATOM 626 C C . LEU A 1 83 ? 0.890 4.667 -4.496 1.00 87.38 83 LEU A C 1
ATOM 628 O O . LEU A 1 83 ? 1.092 5.537 -5.341 1.00 87.38 83 LEU A O 1
ATOM 632 N N . GLU A 1 84 ? 1.859 4.161 -3.738 1.00 84.88 84 GLU A N 1
ATOM 633 C CA . GLU A 1 84 ? 3.270 4.520 -3.836 1.00 84.88 84 GLU A CA 1
ATOM 634 C C . GLU A 1 84 ? 4.053 3.377 -4.491 1.00 84.88 84 GLU A C 1
ATOM 636 O O . GLU A 1 84 ? 3.679 2.207 -4.373 1.00 84.88 84 GLU A O 1
ATOM 641 N N . ALA A 1 85 ? 5.112 3.731 -5.218 1.00 79.69 85 ALA A N 1
ATOM 642 C CA . ALA A 1 85 ? 6.117 2.782 -5.685 1.00 79.69 85 ALA A CA 1
ATOM 643 C C . ALA A 1 85 ? 7.174 2.572 -4.593 1.00 79.69 85 ALA A C 1
ATOM 645 O 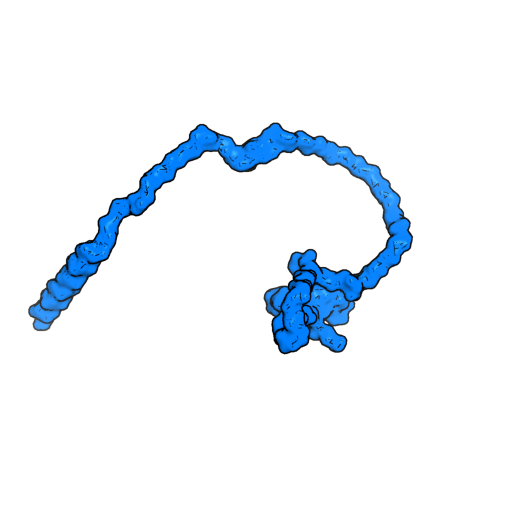O . ALA A 1 85 ? 7.346 3.447 -3.740 1.00 79.69 85 ALA A O 1
ATOM 646 N N . ASP A 1 86 ? 7.903 1.457 -4.656 1.00 72.50 86 ASP A N 1
ATOM 647 C CA . ASP A 1 86 ? 9.046 1.237 -3.767 1.00 72.50 86 ASP A CA 1
ATOM 648 C C . ASP A 1 86 ? 10.051 2.386 -3.874 1.00 72.50 86 ASP A C 1
ATOM 650 O O . ASP A 1 86 ? 10.333 2.918 -4.957 1.00 72.50 86 ASP A O 1
ATOM 654 N N . ALA A 1 87 ? 10.611 2.760 -2.724 1.00 72.19 87 ALA A N 1
ATOM 655 C CA . ALA A 1 87 ? 11.684 3.734 -2.681 1.00 72.19 87 ALA A CA 1
ATOM 656 C C . ALA A 1 87 ? 12.908 3.189 -3.441 1.00 72.19 87 ALA A C 1
ATOM 658 O O . ALA A 1 87 ? 13.249 2.012 -3.298 1.00 72.19 87 ALA A O 1
ATOM 659 N N . PRO A 1 88 ? 13.598 4.025 -4.236 1.00 70.62 88 PRO A N 1
ATOM 660 C CA . PRO A 1 88 ? 14.822 3.597 -4.892 1.00 70.62 88 PRO A CA 1
ATOM 661 C C . PRO A 1 88 ? 15.875 3.228 -3.842 1.00 70.62 88 PRO A C 1
ATOM 663 O O . PRO A 1 88 ? 16.041 3.929 -2.841 1.00 70.62 88 PRO A O 1
ATOM 666 N N . MET A 1 89 ? 16.595 2.133 -4.089 1.00 64.56 89 MET A N 1
ATOM 667 C CA . MET A 1 89 ? 17.697 1.702 -3.234 1.00 64.56 89 MET A CA 1
ATOM 668 C C . MET A 1 89 ? 18.793 2.781 -3.211 1.00 64.56 89 MET A C 1
ATOM 670 O O . MET A 1 89 ? 19.126 3.315 -4.275 1.00 64.56 89 MET A O 1
ATOM 674 N N . PRO A 1 90 ? 19.348 3.127 -2.036 1.00 72.38 90 PRO A N 1
ATOM 675 C CA . PRO A 1 90 ? 20.450 4.076 -1.961 1.00 72.38 90 PRO A CA 1
ATOM 676 C C . PRO A 1 90 ? 21.694 3.535 -2.682 1.00 72.38 90 PRO A C 1
ATOM 678 O O . PRO A 1 90 ? 21.947 2.333 -2.703 1.00 72.38 90 PRO A O 1
ATOM 681 N N . GLU A 1 91 ? 22.461 4.432 -3.306 1.00 71.94 91 GLU A N 1
ATOM 682 C CA . GLU A 1 91 ? 23.593 4.083 -4.185 1.00 71.94 91 GLU A CA 1
ATOM 683 C C . GLU A 1 91 ? 24.743 3.372 -3.452 1.00 71.94 91 GLU A C 1
ATOM 685 O O . GLU A 1 91 ? 25.530 2.662 -4.077 1.00 71.94 91 GLU A O 1
ATOM 690 N N . ASP A 1 92 ? 24.845 3.567 -2.139 1.00 77.19 92 ASP A N 1
ATOM 691 C CA . ASP A 1 92 ? 25.845 2.988 -1.243 1.00 77.19 92 ASP A CA 1
ATOM 692 C C . ASP A 1 92 ? 25.337 1.763 -0.468 1.00 77.19 92 ASP A C 1
ATOM 694 O O . ASP A 1 92 ? 26.038 1.278 0.421 1.00 77.19 92 ASP A O 1
ATOM 698 N N . ALA A 1 93 ? 24.145 1.251 -0.801 1.00 69.19 93 ALA A N 1
ATOM 699 C CA . ALA A 1 93 ? 23.608 0.046 -0.183 1.00 69.19 93 ALA A CA 1
ATOM 700 C C . ALA A 1 93 ? 24.565 -1.139 -0.387 1.00 69.19 93 ALA A C 1
ATOM 702 O O . ALA A 1 93 ? 24.886 -1.510 -1.521 1.00 69.19 93 ALA A O 1
ATOM 703 N N . ASP A 1 94 ? 25.009 -1.748 0.714 1.00 71.12 94 ASP A N 1
ATOM 704 C CA . ASP A 1 94 ? 25.821 -2.959 0.664 1.00 71.12 94 ASP A CA 1
ATOM 705 C C . ASP A 1 94 ? 24.955 -4.121 0.137 1.00 71.12 94 ASP A C 1
ATOM 707 O O . ASP A 1 94 ? 23.942 -4.461 0.756 1.00 71.12 94 ASP A O 1
ATOM 711 N N . PRO A 1 95 ? 25.326 -4.768 -0.984 1.00 64.31 95 PRO A N 1
ATOM 712 C CA . PRO A 1 95 ? 24.577 -5.903 -1.525 1.00 64.31 95 PRO A CA 1
ATOM 713 C C . PRO A 1 95 ? 24.553 -7.129 -0.594 1.00 64.31 95 PRO A C 1
ATOM 715 O O . PRO A 1 95 ? 23.794 -8.064 -0.848 1.00 64.31 95 PRO A O 1
ATOM 718 N N . MET A 1 96 ? 25.386 -7.161 0.451 1.00 67.94 96 MET A N 1
ATOM 719 C CA . MET A 1 96 ? 25.406 -8.213 1.471 1.00 67.94 96 MET A CA 1
ATOM 720 C C . MET A 1 96 ? 24.509 -7.908 2.682 1.00 67.94 96 MET A C 1
ATOM 722 O O . MET A 1 96 ? 24.327 -8.791 3.524 1.00 67.94 96 MET A O 1
ATOM 726 N N . GLU A 1 97 ? 23.955 -6.696 2.802 1.00 64.38 97 GLU A N 1
ATOM 727 C CA . GLU A 1 97 ? 23.024 -6.353 3.879 1.00 64.38 97 GLU A CA 1
ATOM 728 C C . GLU A 1 97 ? 21.606 -6.869 3.585 1.00 64.38 97 GLU A C 1
ATOM 730 O O . GLU A 1 97 ? 21.046 -6.640 2.517 1.00 64.38 97 GLU A O 1
ATOM 735 N N . ASP A 1 98 ? 20.989 -7.529 4.570 1.00 53.03 98 ASP A N 1
ATOM 736 C CA . ASP A 1 98 ? 19.634 -8.112 4.499 1.00 53.03 98 ASP A CA 1
ATOM 737 C C . ASP A 1 98 ? 18.542 -7.038 4.265 1.00 53.03 98 ASP A C 1
ATOM 739 O O . ASP A 1 98 ? 17.488 -7.284 3.679 1.00 53.03 98 ASP A O 1
ATOM 743 N N . SER A 1 99 ? 18.833 -5.791 4.653 1.00 49.38 99 SER A N 1
ATOM 744 C CA . SER A 1 99 ? 18.030 -4.590 4.384 1.00 49.38 99 SER A CA 1
ATOM 745 C C . SER A 1 99 ? 17.966 -4.196 2.903 1.00 49.38 99 SER A C 1
ATOM 747 O O . SER A 1 99 ? 17.104 -3.401 2.531 1.00 49.38 99 SER A O 1
ATOM 749 N N . SER A 1 100 ? 18.817 -4.765 2.043 1.00 48.44 100 SER A N 1
ATOM 750 C CA . SER A 1 100 ? 18.750 -4.569 0.586 1.00 48.44 100 SER A CA 1
ATOM 751 C C . SER A 1 100 ? 17.541 -5.266 -0.064 1.00 48.44 100 SER A C 1
ATOM 753 O O . SER A 1 100 ? 17.201 -4.968 -1.205 1.00 48.44 100 SER A O 1
ATOM 755 N N . GLN A 1 101 ? 16.848 -6.162 0.651 1.00 49.8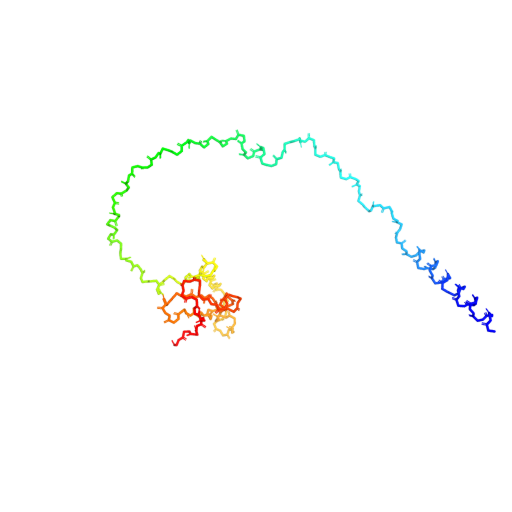4 101 GLN A N 1
ATOM 756 C CA . GLN A 1 101 ? 15.708 -6.941 0.142 1.00 49.84 101 GLN A CA 1
ATOM 757 C C . GLN A 1 101 ? 14.342 -6.455 0.653 1.00 49.84 101 GLN A C 1
ATOM 759 O O . GLN A 1 101 ? 13.406 -7.243 0.763 1.00 49.84 101 GLN A O 1
ATOM 764 N N . TRP A 1 102 ? 14.175 -5.160 0.941 1.00 51.00 102 TRP A N 1
ATOM 765 C CA . TRP A 1 102 ? 12.903 -4.576 1.419 1.00 51.00 102 TRP A CA 1
ATOM 766 C C . TRP A 1 102 ? 11.689 -4.715 0.476 1.00 51.00 102 TRP A C 1
ATOM 768 O O . TRP A 1 102 ? 10.590 -4.287 0.818 1.00 51.00 102 TRP A O 1
ATOM 778 N N . ASN A 1 103 ? 11.831 -5.398 -0.656 1.00 60.25 103 ASN A N 1
ATOM 779 C CA . ASN A 1 103 ? 10.800 -5.542 -1.675 1.00 60.25 103 ASN A CA 1
ATOM 780 C C . ASN A 1 103 ? 10.037 -6.864 -1.503 1.00 60.25 103 ASN A C 1
ATOM 782 O O . ASN A 1 103 ? 9.882 -7.638 -2.451 1.00 60.25 103 ASN A O 1
ATOM 786 N N . TYR A 1 104 ? 9.556 -7.158 -0.293 1.00 73.31 104 TYR A N 1
ATOM 787 C CA . TYR A 1 104 ? 8.567 -8.221 -0.135 1.00 73.31 104 TYR A CA 1
ATOM 788 C C . TYR A 1 104 ? 7.225 -7.682 -0.626 1.00 73.31 104 TYR A C 1
ATOM 790 O O . TYR A 1 104 ? 6.547 -6.898 0.041 1.00 73.31 104 TYR A O 1
ATOM 798 N N . TRP A 1 105 ? 6.857 -8.080 -1.837 1.00 81.62 105 TRP A N 1
ATOM 799 C CA . TRP A 1 105 ? 5.563 -7.781 -2.429 1.00 81.62 105 TRP A CA 1
ATOM 800 C C . TRP A 1 105 ? 4.605 -8.945 -2.218 1.00 81.62 105 TRP A C 1
ATOM 802 O O . TRP A 1 105 ? 4.992 -10.114 -2.179 1.00 81.62 105 TRP A O 1
ATOM 812 N N . LYS A 1 106 ? 3.322 -8.617 -2.132 1.00 85.88 106 LYS A N 1
ATOM 813 C CA . LYS A 1 106 ? 2.215 -9.566 -2.209 1.00 85.88 106 LYS A CA 1
ATOM 814 C C . LYS A 1 106 ? 1.319 -9.223 -3.388 1.00 85.88 106 LYS A C 1
ATOM 816 O O . LYS A 1 106 ? 1.230 -8.059 -3.775 1.00 85.88 106 LYS A O 1
ATOM 821 N N . LYS A 1 107 ? 0.613 -10.210 -3.933 1.00 88.19 107 LYS A N 1
ATOM 822 C CA . LYS A 1 107 ? -0.374 -10.023 -5.005 1.00 88.19 107 LYS A CA 1
ATOM 823 C C . LYS A 1 107 ? -1.763 -10.449 -4.577 1.00 88.19 107 LYS A C 1
ATOM 825 O O . LYS A 1 107 ? -1.943 -11.346 -3.753 1.00 88.19 107 LYS A O 1
ATOM 830 N N . CYS A 1 108 ? -2.768 -9.810 -5.158 1.00 89.06 108 CYS A N 1
ATOM 831 C CA . CYS A 1 108 ? -4.111 -10.366 -5.152 1.00 89.06 108 CYS A CA 1
ATOM 832 C C . CYS A 1 108 ? -4.135 -11.601 -6.073 1.00 89.06 108 CYS A C 1
ATOM 834 O O . CYS A 1 108 ? -3.737 -11.470 -7.228 1.00 89.06 108 CYS A O 1
ATOM 836 N N . PRO A 1 109 ? -4.618 -12.773 -5.628 1.00 89.12 109 PRO A N 1
ATOM 837 C CA . PRO A 1 109 ? -4.671 -13.963 -6.481 1.00 89.12 109 PRO A CA 1
ATOM 838 C C . PRO A 1 109 ? -5.675 -13.847 -7.642 1.00 89.12 109 PRO A C 1
ATOM 840 O O . PRO A 1 109 ? -5.587 -14.613 -8.591 1.00 89.12 109 PRO A O 1
ATOM 843 N N . GLU A 1 110 ? -6.617 -12.900 -7.578 1.00 89.56 110 GLU A N 1
ATOM 844 C CA . GLU A 1 110 ? -7.692 -12.749 -8.571 1.00 89.56 110 GLU A CA 1
ATOM 845 C C . GLU A 1 110 ? -7.392 -11.667 -9.616 1.00 89.56 110 GLU A C 1
ATOM 847 O O . GLU A 1 110 ? -7.512 -11.895 -10.814 1.00 89.56 110 GLU A O 1
ATOM 852 N N . CYS A 1 111 ? -7.024 -10.463 -9.167 1.00 87.38 111 CYS A N 1
ATOM 853 C CA . CYS A 1 111 ? -6.765 -9.323 -10.055 1.00 87.38 111 CYS A CA 1
ATOM 854 C C . CYS A 1 111 ? -5.280 -9.004 -10.230 1.00 87.38 111 CYS A C 1
ATOM 856 O O . CYS A 1 111 ? -4.957 -7.990 -10.843 1.00 87.38 111 CYS A O 1
ATOM 858 N N . GLU A 1 112 ? -4.398 -9.819 -9.644 1.00 86.62 112 GLU A N 1
ATOM 859 C CA . GLU A 1 112 ? -2.934 -9.711 -9.737 1.00 86.62 112 GLU A CA 1
ATOM 860 C C . GLU A 1 112 ? -2.351 -8.366 -9.277 1.00 86.62 112 GLU A C 1
ATOM 862 O O . GLU A 1 112 ? -1.173 -8.088 -9.486 1.00 86.62 112 GLU A O 1
ATOM 867 N N . LEU A 1 113 ? -3.154 -7.534 -8.605 1.00 86.81 113 LEU A N 1
ATOM 868 C CA . LEU A 1 113 ? -2.706 -6.234 -8.129 1.00 86.81 113 LEU A CA 1
ATOM 869 C C . LEU A 1 113 ? -1.611 -6.394 -7.061 1.00 86.81 113 LEU A C 1
ATOM 871 O O . LEU A 1 113 ? -1.856 -7.086 -6.061 1.00 86.81 113 LEU A O 1
ATOM 875 N N . PRO A 1 114 ? -0.452 -5.734 -7.239 1.00 86.12 114 PRO A N 1
ATOM 876 C CA . PRO A 1 114 ? 0.642 -5.761 -6.282 1.00 86.12 114 PRO A CA 1
ATOM 877 C C . PRO A 1 114 ? 0.328 -4.902 -5.054 1.00 86.12 114 PRO A C 1
ATOM 879 O O . PRO A 1 114 ? -0.318 -3.856 -5.140 1.00 86.12 114 PRO A O 1
ATOM 882 N N . ALA A 1 115 ? 0.821 -5.309 -3.895 1.00 86.88 115 ALA A N 1
ATOM 883 C CA . ALA A 1 115 ? 0.800 -4.535 -2.665 1.00 86.88 115 ALA A CA 1
ATOM 884 C C . ALA A 1 115 ? 2.086 -4.782 -1.872 1.00 86.88 115 ALA A C 1
ATOM 886 O O . ALA A 1 115 ? 2.572 -5.913 -1.833 1.00 86.88 115 ALA A O 1
ATOM 887 N N . HIS A 1 116 ? 2.607 -3.757 -1.192 1.00 87.06 116 HIS A N 1
ATOM 888 C CA . HIS A 1 116 ? 3.692 -3.962 -0.231 1.00 87.06 116 HIS A CA 1
ATOM 889 C C . HIS A 1 116 ? 3.243 -4.961 0.838 1.00 87.06 116 HIS A C 1
ATOM 891 O O . HIS A 1 116 ? 2.088 -4.919 1.284 1.00 87.06 116 HIS A O 1
ATOM 897 N N . TRP A 1 117 ? 4.148 -5.828 1.286 1.00 84.00 117 TRP A N 1
ATOM 898 C CA . TRP A 1 117 ? 3.859 -6.803 2.337 1.00 84.00 117 TRP A CA 1
ATOM 899 C C . TRP A 1 117 ? 3.286 -6.143 3.598 1.00 84.00 117 TRP A C 1
ATOM 901 O O . TRP A 1 117 ? 2.278 -6.614 4.129 1.00 84.00 117 TRP A O 1
ATOM 911 N N . GLU A 1 118 ? 3.844 -5.004 4.021 1.00 85.56 118 GLU A N 1
ATOM 912 C CA . GLU A 1 118 ? 3.348 -4.240 5.174 1.00 85.56 118 GLU A CA 1
ATOM 913 C C . GLU A 1 118 ? 1.927 -3.712 4.950 1.00 85.56 118 GLU A C 1
ATOM 915 O O . GLU A 1 118 ? 1.054 -3.842 5.815 1.00 85.56 118 GLU A O 1
ATOM 920 N N . CYS A 1 119 ? 1.660 -3.167 3.760 1.00 87.31 119 CYS A N 1
ATOM 921 C CA . CYS A 1 119 ? 0.332 -2.683 3.406 1.00 87.31 119 CYS A CA 1
ATOM 922 C C . CYS A 1 119 ? -0.686 -3.830 3.393 1.00 87.31 119 CYS A C 1
ATOM 924 O O . CYS A 1 119 ? -1.780 -3.683 3.936 1.00 87.31 119 CYS A O 1
ATOM 926 N N . ALA A 1 120 ? -0.320 -4.981 2.828 1.00 87.31 120 ALA A N 1
ATOM 927 C CA . ALA A 1 120 ? -1.161 -6.172 2.773 1.00 87.31 120 ALA A CA 1
ATOM 928 C C . ALA A 1 120 ? -1.409 -6.800 4.159 1.00 87.31 120 ALA A C 1
ATOM 930 O O . ALA A 1 120 ? -2.456 -7.409 4.384 1.00 87.31 120 ALA A O 1
ATOM 931 N N . LEU A 1 121 ? -0.485 -6.648 5.114 1.00 84.94 121 LEU A N 1
ATOM 932 C CA . LEU A 1 121 ? -0.721 -7.044 6.506 1.00 84.94 121 LEU A CA 1
ATOM 933 C C . LEU A 1 121 ? -1.734 -6.137 7.207 1.00 84.94 121 LEU A C 1
ATOM 935 O O . LEU A 1 121 ? -2.596 -6.640 7.936 1.00 84.94 121 LEU A O 1
ATOM 939 N N . GLY A 1 122 ? -1.633 -4.822 6.993 1.00 83.62 122 GLY A N 1
ATOM 940 C CA . GLY A 1 122 ? -2.568 -3.847 7.555 1.00 83.62 122 GLY A CA 1
ATOM 941 C C . GLY A 1 122 ? -3.963 -3.980 6.946 1.00 83.62 122 GLY A C 1
ATOM 942 O O . GLY A 1 122 ? -4.959 -4.121 7.660 1.00 83.62 122 GLY A O 1
ATOM 943 N N . GLN A 1 123 ? -4.033 -3.999 5.616 1.00 75.12 123 GLN A N 1
ATOM 944 C CA . GLN A 1 123 ? -5.258 -4.152 4.843 1.00 75.12 123 GLN A CA 1
ATOM 945 C C . GLN A 1 123 ? -5.305 -5.574 4.276 1.00 75.12 123 GLN A C 1
ATOM 947 O O . GLN A 1 123 ? -4.937 -5.837 3.135 1.00 75.12 123 GLN A O 1
ATOM 952 N N . ARG A 1 124 ? -5.741 -6.503 5.141 1.00 79.94 124 ARG A N 1
ATOM 953 C CA . ARG A 1 124 ? -5.726 -7.963 4.930 1.00 79.94 124 ARG A CA 1
ATOM 954 C C . ARG A 1 124 ? -6.314 -8.427 3.595 1.00 79.94 124 ARG A C 1
ATOM 956 O O . ARG A 1 124 ? -5.903 -9.474 3.104 1.00 79.94 124 ARG A O 1
ATOM 963 N N . SER A 1 125 ? -7.279 -7.696 3.033 1.00 89.56 125 SER A N 1
ATOM 964 C CA . SER A 1 125 ? -7.959 -8.047 1.785 1.00 89.56 125 SER A CA 1
ATOM 965 C C . SER A 1 125 ? -7.854 -6.962 0.712 1.00 89.56 125 SER A C 1
ATOM 967 O O . SER A 1 125 ? -7.823 -5.762 0.990 1.00 89.56 125 SER A O 1
ATOM 969 N N . CYS A 1 126 ? -7.835 -7.404 -0.545 1.00 89.31 126 CYS A N 1
ATOM 970 C CA . CYS A 1 126 ? -7.858 -6.550 -1.723 1.00 89.31 126 CYS A CA 1
ATOM 971 C C . CYS A 1 126 ? -9.159 -5.737 -1.775 1.00 89.31 126 CYS A C 1
ATOM 973 O O . CYS A 1 126 ? -10.246 -6.306 -1.726 1.00 89.31 126 CYS A O 1
ATOM 975 N N . ALA A 1 127 ? -9.074 -4.418 -1.962 1.00 87.19 127 ALA A N 1
ATOM 976 C CA . ALA A 1 127 ? -10.258 -3.558 -2.053 1.00 87.19 127 ALA A CA 1
ATOM 977 C C . ALA A 1 127 ? -11.144 -3.851 -3.281 1.00 87.19 127 ALA A C 1
ATOM 979 O O . ALA A 1 127 ? -12.329 -3.527 -3.272 1.00 87.19 127 ALA A O 1
ATOM 980 N N . HIS A 1 128 ? -10.579 -4.454 -4.333 1.00 85.94 128 HIS A N 1
ATOM 981 C CA . HIS A 1 128 ? -11.306 -4.763 -5.563 1.00 85.94 128 HIS A CA 1
ATOM 982 C C . HIS A 1 128 ? -12.028 -6.115 -5.495 1.00 85.94 128 HIS A C 1
ATOM 984 O O . HIS A 1 128 ? -13.210 -6.205 -5.811 1.00 85.94 128 HIS A O 1
ATOM 990 N N . CYS A 1 129 ? -11.321 -7.156 -5.052 1.00 88.94 129 CYS A N 1
ATOM 991 C CA . CYS A 1 129 ? -11.808 -8.540 -5.081 1.00 88.94 129 CYS A CA 1
ATOM 992 C C . CYS A 1 129 ? -12.245 -9.065 -3.705 1.00 88.94 129 CYS A C 1
ATOM 994 O O . CYS A 1 129 ? -12.855 -10.123 -3.615 1.00 88.94 129 CYS A O 1
ATOM 996 N N . ASN A 1 130 ? -11.924 -8.343 -2.628 1.00 90.75 130 ASN A N 1
ATOM 997 C CA . ASN A 1 130 ? -12.166 -8.729 -1.236 1.00 90.75 130 ASN A CA 1
ATOM 998 C C . ASN A 1 130 ? -11.578 -10.099 -0.833 1.00 90.75 130 ASN A C 1
ATOM 1000 O O . ASN A 1 130 ? -12.087 -10.766 0.065 1.00 90.75 130 ASN A O 1
ATOM 1004 N N . VAL A 1 131 ? -10.485 -10.505 -1.482 1.00 91.25 131 VAL A N 1
ATOM 1005 C CA . VAL A 1 131 ? -9.704 -11.714 -1.167 1.00 91.25 131 VAL A CA 1
ATOM 1006 C C . VAL A 1 131 ? -8.390 -11.347 -0.484 1.00 91.25 131 VAL A C 1
ATOM 1008 O O . VAL A 1 131 ? -7.917 -10.218 -0.620 1.00 91.25 131 VAL A O 1
ATOM 1011 N N . LEU A 1 132 ? -7.806 -12.286 0.261 1.00 90.50 132 LEU A N 1
ATOM 1012 C CA . LEU A 1 132 ? -6.528 -12.075 0.941 1.00 90.50 132 LEU A CA 1
ATOM 1013 C C . LEU A 1 132 ? -5.375 -12.007 -0.064 1.00 90.50 132 LEU A C 1
ATOM 1015 O O . LEU A 1 132 ? -5.345 -12.751 -1.042 1.00 90.50 132 LEU A O 1
ATOM 1019 N N . PHE A 1 133 ? -4.416 -11.130 0.215 1.00 90.38 133 PHE A N 1
ATOM 1020 C CA . PHE A 1 133 ? -3.168 -11.066 -0.536 1.00 90.38 133 PHE A CA 1
ATOM 1021 C C . PHE A 1 133 ? -2.288 -12.290 -0.243 1.00 90.38 133 PHE A C 1
ATOM 1023 O O . PHE A 1 133 ? -2.166 -12.712 0.911 1.00 90.38 133 PHE A O 1
ATOM 1030 N N . VAL A 1 134 ? -1.650 -12.819 -1.285 1.00 88.50 134 VAL A N 1
ATOM 1031 C CA . VAL A 1 134 ? -0.716 -13.953 -1.230 1.00 88.50 134 VAL A CA 1
ATOM 1032 C C . VAL A 1 134 ? 0.691 -13.500 -1.606 1.00 88.50 134 VAL A C 1
ATOM 1034 O O . VAL A 1 134 ? 0.853 -12.467 -2.256 1.00 88.50 134 VAL A O 1
ATOM 1037 N N . ASP A 1 135 ? 1.707 -14.245 -1.180 1.00 83.81 135 ASP A N 1
ATOM 1038 C CA . ASP A 1 135 ? 3.088 -13.982 -1.590 1.00 83.81 135 ASP A CA 1
ATOM 1039 C C . ASP A 1 135 ? 3.241 -14.180 -3.113 1.00 83.81 135 ASP A C 1
ATOM 1041 O O . ASP A 1 135 ? 2.470 -14.911 -3.745 1.00 83.81 135 ASP A O 1
ATOM 1045 N N . TYR A 1 136 ? 4.187 -13.468 -3.728 1.00 70.81 136 TYR A N 1
ATOM 1046 C CA . TYR A 1 136 ? 4.581 -13.755 -5.108 1.00 70.81 136 TYR A CA 1
ATOM 1047 C C . TYR A 1 136 ? 5.335 -15.096 -5.131 1.00 70.81 136 TYR A C 1
ATOM 1049 O O . TYR A 1 136 ? 6.329 -15.234 -4.423 1.00 70.81 136 TYR A O 1
ATOM 1057 N N . ASP A 1 137 ? 4.830 -16.068 -5.901 1.00 59.28 137 ASP A N 1
ATOM 1058 C CA . ASP A 1 137 ? 5.515 -17.343 -6.190 1.00 59.28 137 ASP A CA 1
ATOM 1059 C C . ASP A 1 137 ? 6.827 -17.147 -6.965 1.00 59.28 137 ASP A C 1
ATOM 1061 O O . ASP A 1 137 ? 6.855 -16.255 -7.850 1.00 59.28 137 ASP A O 1
#

Organism: Caenorhabditis briggsae (NCBI:txid6238)

pLDDT: mean 71.95, std 12.82, range [45.91, 91.25]

Sequence (137 aa):
MEKNLHSAADEIQKALSSVMALLPNSEPSLPPRRPSSTKCSARDVMNSHIRLEPRRYSRPCPPSTSLAPLVPINELSICAICLEADAPMPEDADPMEDSSQWNYWKKCPECELPAHWECALGQRSCAHCNVLFVDYD